Protein AF-A0A8S8ZCI0-F1 (afdb_monomer_lite)

Structure (mmCIF, N/CA/C/O backbone):
data_AF-A0A8S8ZCI0-F1
#
_entry.id   AF-A0A8S8ZCI0-F1
#
loop_
_atom_site.group_PDB
_atom_site.id
_atom_site.type_symbol
_atom_site.label_atom_id
_atom_site.label_alt_id
_atom_site.label_comp_id
_atom_site.label_asym_id
_atom_site.label_entity_id
_atom_site.label_seq_id
_atom_site.pdbx_PDB_ins_code
_atom_site.Cartn_x
_atom_site.Cartn_y
_atom_site.Cartn_z
_atom_site.occupancy
_atom_site.B_iso_or_equiv
_atom_site.auth_seq_id
_atom_site.auth_comp_id
_atom_site.auth_asym_id
_atom_site.auth_atom_id
_atom_site.pdbx_PDB_model_num
ATOM 1 N N . MET A 1 1 ? 3.256 -16.470 3.045 1.00 40.69 1 MET A N 1
ATOM 2 C CA . MET A 1 1 ? 3.733 -15.174 3.563 1.00 40.69 1 MET A CA 1
ATOM 3 C C . MET A 1 1 ? 3.996 -15.375 5.047 1.00 40.69 1 MET A C 1
ATOM 5 O O . MET A 1 1 ? 3.085 -15.778 5.756 1.00 40.69 1 MET A O 1
ATOM 9 N N . GLN A 1 2 ? 5.251 -15.298 5.483 1.00 34.28 2 GLN A N 1
ATOM 10 C CA . GLN A 1 2 ? 5.617 -15.607 6.865 1.00 34.28 2 GLN A CA 1
ATOM 11 C C . GLN A 1 2 ? 5.322 -14.373 7.716 1.00 34.28 2 GLN A C 1
ATOM 13 O O . GLN A 1 2 ? 5.978 -13.346 7.574 1.00 34.28 2 GLN A O 1
ATOM 18 N N . VAL A 1 3 ? 4.282 -14.450 8.542 1.00 52.06 3 VAL A N 1
ATOM 19 C CA . VAL A 1 3 ? 3.945 -13.390 9.492 1.00 52.06 3 VAL A CA 1
ATOM 20 C C . VAL A 1 3 ? 5.072 -13.344 10.528 1.00 52.06 3 VAL A C 1
ATOM 22 O O . VAL A 1 3 ? 5.312 -14.329 11.226 1.00 52.06 3 VAL A O 1
ATOM 25 N N . ASN A 1 4 ? 5.805 -12.233 10.604 1.00 58.22 4 ASN A N 1
ATOM 26 C CA . ASN A 1 4 ? 6.949 -12.058 11.511 1.00 58.22 4 ASN A CA 1
ATOM 27 C C . ASN A 1 4 ? 6.489 -11.797 12.959 1.00 58.22 4 ASN A C 1
ATOM 29 O O . ASN A 1 4 ? 6.774 -10.764 13.562 1.00 58.22 4 ASN A O 1
ATOM 33 N N . ILE A 1 5 ? 5.760 -12.754 13.535 1.00 60.78 5 ILE A N 1
ATOM 34 C CA . ILE A 1 5 ? 5.177 -12.659 14.883 1.00 60.78 5 ILE A CA 1
ATOM 35 C C . ILE A 1 5 ? 6.278 -12.563 15.959 1.00 60.78 5 ILE A C 1
ATOM 37 O O . ILE A 1 5 ? 6.067 -11.958 17.002 1.00 60.78 5 ILE A O 1
ATOM 41 N N . GLY A 1 6 ? 7.479 -13.092 15.696 1.00 65.12 6 GLY A N 1
ATOM 42 C CA . GLY A 1 6 ? 8.619 -13.032 16.622 1.00 65.12 6 GLY A CA 1
ATOM 43 C C . GLY A 1 6 ? 9.328 -11.673 16.715 1.00 65.12 6 GLY A C 1
ATOM 44 O O . GLY A 1 6 ? 10.152 -11.494 17.605 1.00 65.12 6 GLY A O 1
ATOM 45 N N . PHE A 1 7 ? 9.026 -10.721 15.824 1.00 79.38 7 PHE A N 1
ATOM 46 C CA . PHE A 1 7 ? 9.693 -9.412 15.777 1.00 79.38 7 PHE A CA 1
ATOM 47 C C . PHE A 1 7 ? 8.972 -8.350 16.620 1.00 79.38 7 PHE A C 1
ATOM 49 O O . PHE A 1 7 ? 9.598 -7.634 17.396 1.00 79.38 7 PHE A O 1
ATOM 56 N N . PHE A 1 8 ? 7.642 -8.280 16.526 1.00 78.50 8 PHE A N 1
ATOM 57 C CA . PHE A 1 8 ? 6.838 -7.268 17.225 1.00 78.50 8 PHE A CA 1
ATOM 58 C C . PHE A 1 8 ? 6.972 -7.252 18.758 1.00 78.50 8 PHE A C 1
ATOM 60 O O . PHE A 1 8 ? 6.969 -6.155 19.314 1.00 78.50 8 PHE A O 1
ATOM 67 N N . PRO A 1 9 ? 7.154 -8.389 19.463 1.00 81.06 9 PRO A N 1
ATOM 68 C CA . PRO A 1 9 ? 7.348 -8.388 20.914 1.00 81.06 9 PRO A CA 1
ATOM 69 C C . PRO A 1 9 ? 8.591 -7.629 21.397 1.00 81.06 9 PRO A C 1
ATOM 71 O O . PRO A 1 9 ? 8.674 -7.310 22.578 1.00 81.06 9 PRO A O 1
ATOM 74 N N . GLN A 1 10 ? 9.553 -7.335 20.515 1.00 84.00 10 GLN A N 1
ATOM 75 C CA . GLN A 1 10 ? 10.727 -6.522 20.853 1.00 84.00 10 GLN A CA 1
ATOM 76 C C . GLN A 1 10 ? 10.393 -5.031 21.023 1.00 84.00 10 GLN A C 1
ATOM 78 O O . GLN A 1 10 ? 11.196 -4.285 21.580 1.00 84.00 10 GLN A O 1
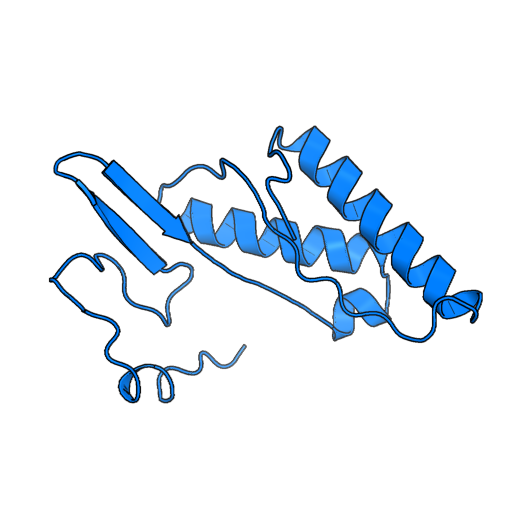ATOM 83 N N . TYR A 1 11 ? 9.221 -4.599 20.553 1.00 81.25 11 TYR A N 1
ATOM 84 C CA . TYR A 1 11 ? 8.751 -3.221 20.624 1.00 81.25 11 TYR A CA 1
ATOM 85 C C . TYR A 1 11 ? 7.587 -3.115 21.606 1.00 81.25 11 TYR A C 1
ATOM 87 O O . TYR A 1 11 ? 6.711 -3.982 21.637 1.00 81.25 11 TYR A O 1
ATOM 95 N N . ASP A 1 12 ? 7.535 -2.025 22.372 1.00 79.69 12 ASP A N 1
ATOM 96 C CA . ASP A 1 12 ? 6.356 -1.700 23.174 1.00 79.69 12 ASP A CA 1
ATOM 97 C C . ASP A 1 12 ? 5.212 -1.263 22.242 1.00 79.69 12 ASP A C 1
ATOM 99 O O . ASP A 1 12 ? 5.134 -0.120 21.792 1.00 79.69 12 ASP A O 1
ATOM 103 N N . HIS A 1 13 ? 4.361 -2.224 21.883 1.00 74.19 13 HIS A N 1
ATOM 104 C CA . HIS A 1 13 ? 3.294 -2.083 20.889 1.00 74.19 13 HIS A CA 1
ATOM 105 C C . HIS A 1 13 ? 1.898 -1.923 21.522 1.00 74.19 13 HIS A C 1
ATOM 107 O O . HIS A 1 13 ? 0.883 -1.907 20.817 1.00 74.19 13 HIS A O 1
ATOM 113 N N . GLU A 1 14 ? 1.834 -1.782 22.850 1.00 75.88 14 GLU A N 1
ATOM 114 C CA . GLU A 1 14 ? 0.589 -1.695 23.631 1.00 75.88 14 GLU A CA 1
ATOM 115 C C . GLU A 1 14 ? 0.459 -0.388 24.430 1.00 75.88 14 GLU A C 1
ATOM 117 O O . GLU A 1 14 ? -0.433 -0.257 25.275 1.00 75.88 14 GLU A O 1
ATOM 122 N N . VAL A 1 15 ? 1.306 0.606 24.137 1.00 70.38 15 VAL A N 1
ATOM 123 C CA . VAL A 1 15 ? 1.388 1.870 24.884 1.00 70.38 15 VAL A CA 1
ATOM 124 C C . VAL A 1 15 ? 0.001 2.487 25.120 1.00 70.38 15 VAL A C 1
ATOM 126 O O . VAL A 1 15 ? -0.746 2.828 24.198 1.00 70.38 15 VAL A O 1
ATOM 129 N N . GLY A 1 16 ? -0.353 2.641 26.398 1.00 73.12 16 GLY A N 1
ATOM 130 C CA . GLY A 1 16 ? -1.588 3.292 26.837 1.00 73.12 16 GLY A CA 1
ATOM 131 C C . GLY A 1 16 ? -2.883 2.498 26.613 1.00 73.12 16 GLY A C 1
ATOM 132 O O . GLY A 1 16 ? -3.954 3.103 26.690 1.00 73.12 16 GLY A O 1
ATOM 133 N N . ILE A 1 17 ? -2.819 1.185 26.334 1.00 71.06 17 ILE A N 1
ATOM 134 C CA . ILE A 1 17 ? -3.991 0.301 26.105 1.00 71.06 17 ILE A CA 1
ATOM 135 C C . ILE A 1 17 ? -4.877 0.814 24.950 1.00 71.06 17 ILE A C 1
ATOM 137 O O . ILE A 1 17 ? -6.096 0.628 24.909 1.00 71.06 17 ILE A O 1
ATOM 141 N N . ARG A 1 18 ? -4.269 1.527 23.997 1.00 84.50 18 ARG A N 1
ATOM 142 C CA . ARG A 1 18 ? -4.978 2.063 22.828 1.00 84.50 18 ARG A CA 1
ATOM 143 C C . ARG A 1 18 ? -4.958 1.099 21.649 1.00 84.50 18 ARG A C 1
ATOM 145 O O . ARG A 1 18 ? -5.772 1.261 20.750 1.00 84.50 18 ARG A O 1
ATOM 152 N N . THR A 1 19 ? -4.102 0.086 21.655 1.00 89.69 19 THR A N 1
ATOM 153 C CA . THR A 1 19 ? -4.048 -0.938 20.606 1.00 89.69 19 THR A CA 1
ATOM 154 C C . THR A 1 19 ? -5.131 -1.994 20.842 1.00 89.69 19 THR A C 1
ATOM 156 O O . THR A 1 19 ? -5.064 -2.757 21.801 1.00 89.69 19 THR A O 1
ATOM 159 N N . VAL A 1 20 ? -6.151 -2.024 19.982 1.00 91.19 20 VAL A N 1
ATOM 160 C CA . VAL A 1 20 ? -7.276 -2.976 20.031 1.00 91.19 20 VAL A CA 1
ATOM 161 C C . VAL A 1 20 ? -6.918 -4.274 19.308 1.00 91.19 20 VAL A C 1
ATOM 163 O O . VAL A 1 20 ? -7.142 -5.356 19.841 1.00 91.19 20 VAL A O 1
ATOM 166 N N . ILE A 1 21 ? -6.335 -4.158 18.111 1.00 91.81 21 ILE A N 1
ATOM 167 C CA . ILE A 1 21 ? -5.756 -5.280 17.363 1.00 91.81 21 ILE A CA 1
ATOM 168 C C . ILE A 1 21 ? -4.265 -5.001 17.227 1.00 91.81 21 ILE A C 1
ATOM 170 O O . ILE A 1 21 ? -3.875 -3.952 16.710 1.00 91.81 21 ILE A O 1
ATOM 174 N N . LYS A 1 22 ? -3.450 -5.924 17.741 1.00 90.56 22 LYS A N 1
ATOM 175 C CA . LYS A 1 22 ? -1.990 -5.802 17.785 1.00 90.56 22 LYS A CA 1
ATOM 176 C C . LYS A 1 22 ? -1.373 -5.991 16.389 1.00 90.56 22 LYS A C 1
ATOM 178 O O . LYS A 1 22 ? -2.011 -6.580 15.517 1.00 90.56 22 LYS A O 1
ATOM 183 N N . PRO A 1 23 ? -0.126 -5.547 16.169 1.00 88.00 23 PRO A N 1
ATOM 184 C CA . PRO A 1 23 ? 0.629 -5.921 14.978 1.00 88.00 23 PRO A CA 1
ATOM 185 C C . PRO A 1 23 ? 0.779 -7.444 14.853 1.00 88.00 23 PRO A C 1
ATOM 187 O O . PRO A 1 23 ? 0.837 -8.154 15.855 1.00 88.00 23 PRO A O 1
ATOM 190 N N . GLY A 1 24 ? 0.859 -7.946 13.619 1.00 84.62 24 GLY A N 1
ATOM 191 C CA . GLY A 1 24 ? 0.947 -9.386 13.332 1.00 84.62 24 GLY A CA 1
ATOM 192 C C . GLY A 1 24 ? -0.354 -10.026 12.834 1.00 84.62 24 GLY A C 1
ATOM 193 O O . GLY A 1 24 ? -0.370 -11.222 12.573 1.00 84.62 24 GLY A O 1
ATOM 194 N N . PHE A 1 25 ? -1.416 -9.242 12.657 1.00 88.00 25 PHE A N 1
ATOM 195 C CA . PHE A 1 25 ? -2.635 -9.642 11.947 1.00 88.00 25 PHE A CA 1
ATOM 196 C C . PHE A 1 25 ? -2.753 -8.894 10.607 1.00 88.00 25 PHE A C 1
ATOM 198 O O . PHE A 1 25 ? -1.822 -8.193 10.188 1.00 88.00 25 PHE A O 1
ATOM 205 N N . ASP A 1 26 ? -3.900 -9.028 9.936 1.00 91.38 26 ASP A N 1
ATOM 206 C CA . ASP A 1 26 ? -4.178 -8.364 8.658 1.00 91.38 26 ASP A CA 1
ATOM 207 C C . ASP A 1 26 ? -4.009 -6.847 8.755 1.00 91.38 26 ASP A C 1
ATOM 209 O O . ASP A 1 26 ? -3.372 -6.265 7.891 1.00 91.38 26 ASP A O 1
ATOM 213 N N . SER A 1 27 ? -4.454 -6.207 9.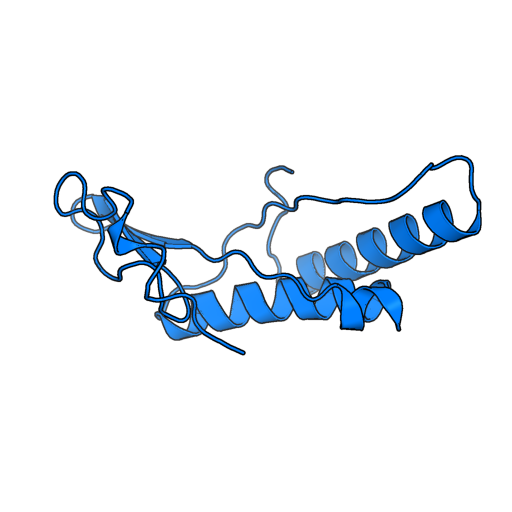838 1.00 94.56 27 SER A N 1
ATOM 214 C CA . SER A 1 27 ? -4.230 -4.781 10.106 1.00 94.56 27 SER A CA 1
ATOM 215 C C . SER A 1 27 ? -4.141 -4.522 11.612 1.00 94.56 27 SER A C 1
ATOM 217 O O . SER A 1 27 ? -4.690 -5.282 12.413 1.00 94.56 27 SER A O 1
ATOM 219 N N . SER A 1 28 ? -3.443 -3.454 12.008 1.00 94.44 28 SER A N 1
ATOM 220 C CA . SER A 1 28 ? -3.421 -3.000 13.407 1.00 94.44 28 SER A CA 1
ATOM 221 C C . SER A 1 28 ? -4.543 -1.997 13.643 1.00 94.44 28 SER A C 1
ATOM 223 O O . SER A 1 28 ? -4.762 -1.111 12.818 1.00 94.44 28 SER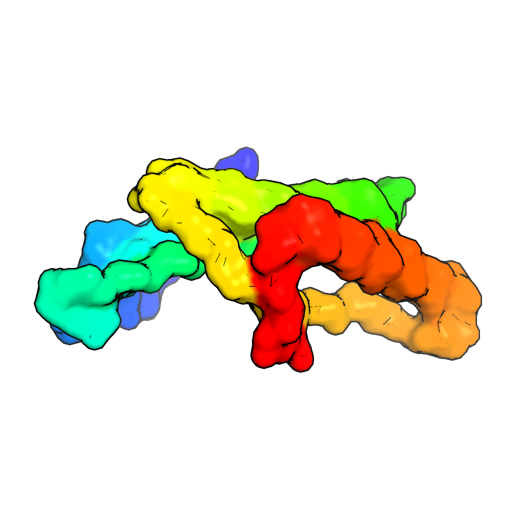 A O 1
ATOM 225 N N . VAL A 1 29 ? -5.226 -2.087 14.785 1.00 95.25 29 VAL A N 1
ATOM 226 C CA . VAL A 1 29 ? -6.333 -1.178 15.120 1.00 95.25 29 VAL A CA 1
ATOM 227 C C . VAL A 1 29 ? -6.026 -0.416 16.396 1.00 95.25 29 VAL A C 1
ATOM 229 O O . VAL A 1 29 ? -5.782 -1.011 17.444 1.00 95.25 29 VAL A O 1
ATOM 232 N N . LEU A 1 30 ? -6.091 0.908 16.314 1.00 94.62 30 LEU A N 1
ATOM 233 C CA . LEU A 1 30 ? -5.829 1.845 17.398 1.00 94.62 30 LEU A CA 1
ATOM 234 C C . LEU A 1 30 ? -7.115 2.568 17.805 1.00 94.62 30 LEU A C 1
ATOM 236 O O . LEU A 1 30 ? -7.906 2.989 16.965 1.00 94.62 30 LEU A O 1
ATOM 240 N N . ARG A 1 31 ? -7.309 2.777 19.103 1.00 93.81 31 ARG A N 1
ATOM 241 C CA . ARG A 1 31 ? -8.364 3.608 19.682 1.00 93.81 31 ARG A CA 1
ATOM 242 C C . ARG A 1 31 ? -7.864 5.047 19.807 1.00 93.81 31 ARG A C 1
ATOM 244 O O . ARG A 1 31 ? -6.939 5.324 20.567 1.00 93.81 31 ARG A O 1
ATOM 251 N N . LEU A 1 32 ? -8.515 5.972 19.105 1.00 91.38 32 LEU A N 1
ATOM 252 C CA . LEU A 1 32 ? -8.192 7.406 19.127 1.00 91.38 32 LEU A CA 1
ATOM 253 C C . LEU A 1 32 ? -9.001 8.191 20.174 1.00 91.38 32 LEU A C 1
ATOM 255 O O . LEU A 1 32 ? -8.641 9.305 20.542 1.00 91.38 32 LEU A O 1
ATOM 259 N N . GLY A 1 33 ? -10.102 7.619 20.657 1.00 87.94 33 GLY A N 1
ATOM 260 C CA . GLY A 1 33 ? -10.982 8.198 21.669 1.00 87.94 33 GLY A CA 1
ATOM 261 C C . GLY A 1 33 ? -12.087 7.209 22.033 1.00 87.94 33 GLY A C 1
ATOM 262 O O . GLY A 1 33 ? -12.033 6.051 21.631 1.00 87.94 33 GLY A O 1
ATOM 263 N N . GLN A 1 34 ? -13.109 7.650 22.765 1.00 86.06 34 GLN A N 1
ATOM 264 C CA . GLN A 1 34 ? -14.170 6.753 23.247 1.00 86.06 34 GLN A CA 1
ATOM 265 C C . GLN A 1 34 ? -14.920 6.023 22.115 1.00 86.06 34 GLN A C 1
ATOM 267 O O . GLN A 1 34 ? -15.273 4.861 22.271 1.00 86.06 34 GLN A O 1
ATOM 272 N N . TRP A 1 35 ? -15.105 6.685 20.968 1.00 87.00 35 TRP A N 1
ATOM 273 C CA . TRP A 1 35 ? -15.919 6.190 19.847 1.00 87.00 35 TRP A CA 1
ATOM 274 C C . TRP A 1 35 ? -15.194 6.232 18.498 1.00 87.00 35 TRP A C 1
ATOM 276 O O . TRP A 1 35 ? -15.826 6.159 17.449 1.00 87.00 35 TRP A O 1
ATOM 286 N N . LYS A 1 36 ? -13.868 6.413 18.507 1.00 92.56 36 LYS A N 1
ATOM 287 C CA . LYS A 1 36 ? -13.059 6.520 17.287 1.00 92.56 36 LYS A CA 1
ATOM 288 C C . LYS A 1 36 ? -11.960 5.473 17.295 1.00 92.56 36 LYS A C 1
ATOM 290 O O . LYS A 1 36 ? -11.169 5.412 18.239 1.00 92.56 36 LYS A O 1
ATOM 295 N N . ILE A 1 37 ? -11.907 4.699 16.221 1.00 94.75 37 ILE A N 1
ATOM 296 C CA . ILE A 1 37 ? -10.864 3.719 15.941 1.00 94.75 37 ILE A CA 1
ATOM 297 C C . ILE A 1 37 ? -10.196 4.046 14.609 1.00 94.75 37 ILE A C 1
ATOM 299 O O . ILE A 1 37 ? -10.794 4.688 13.747 1.00 94.75 37 ILE A O 1
ATOM 303 N N . LEU A 1 38 ? -8.957 3.604 14.460 1.00 95.75 38 LEU A N 1
ATOM 304 C CA . LEU A 1 38 ? -8.154 3.744 13.260 1.00 95.75 38 LEU A CA 1
ATOM 305 C C . LEU A 1 38 ? -7.541 2.384 12.943 1.00 95.75 38 LEU A C 1
ATOM 307 O O . LEU A 1 38 ? -6.846 1.824 13.784 1.00 95.75 38 LEU A O 1
ATOM 311 N N . SER A 1 39 ? -7.805 1.870 11.746 1.00 97.31 39 SER A N 1
ATOM 312 C CA . SER A 1 39 ? -7.169 0.664 11.216 1.00 97.31 39 SER A CA 1
ATOM 313 C C . SER A 1 39 ? -6.045 1.081 10.273 1.00 97.31 39 SER A C 1
ATOM 315 O O . SER A 1 39 ? -6.261 1.947 9.423 1.00 97.31 39 SER A O 1
ATOM 317 N N . VAL A 1 40 ? -4.852 0.515 10.449 1.00 96.31 40 VAL A N 1
ATOM 318 C CA . VAL A 1 40 ? -3.665 0.839 9.649 1.00 96.31 40 VAL A CA 1
ATOM 319 C C . VAL A 1 40 ? -2.936 -0.413 9.194 1.00 96.31 40 VAL A C 1
ATOM 321 O O . VAL A 1 40 ? -2.642 -1.322 9.979 1.00 96.31 40 VAL A O 1
ATOM 324 N N . LYS A 1 41 ? -2.566 -0.403 7.917 1.00 96.94 41 LYS A N 1
ATOM 325 C CA . LYS A 1 41 ? -1.737 -1.423 7.299 1.00 96.94 41 LYS A CA 1
ATOM 326 C C . LYS A 1 41 ? -0.794 -0.791 6.279 1.00 96.94 41 LYS A C 1
ATOM 328 O O . LYS A 1 41 ? -1.124 0.217 5.662 1.00 96.94 41 LYS A O 1
ATOM 333 N N . ILE A 1 42 ? 0.375 -1.402 6.139 1.00 95.50 42 ILE A N 1
ATOM 334 C CA . ILE A 1 42 ? 1.341 -1.163 5.076 1.00 95.50 42 ILE A CA 1
ATOM 335 C C . ILE A 1 42 ? 1.605 -2.502 4.390 1.00 95.50 42 ILE A C 1
ATOM 337 O O . ILE A 1 42 ? 1.809 -3.505 5.077 1.00 95.50 42 ILE A O 1
ATOM 341 N N . ASP A 1 43 ? 1.587 -2.507 3.061 1.00 96.81 43 ASP A N 1
ATOM 342 C CA . ASP A 1 43 ? 1.822 -3.690 2.234 1.00 96.81 43 ASP A CA 1
ATOM 343 C C . ASP A 1 43 ? 2.739 -3.342 1.060 1.00 96.81 43 ASP A C 1
ATOM 345 O O . ASP A 1 43 ? 2.827 -2.190 0.627 1.00 96.81 43 ASP A O 1
ATOM 349 N N . GLY A 1 44 ? 3.448 -4.350 0.556 1.00 95.75 44 GLY A N 1
ATOM 350 C CA . GLY A 1 44 ? 4.382 -4.204 -0.550 1.00 95.75 44 GLY A CA 1
ATOM 351 C C . GLY A 1 44 ? 4.777 -5.559 -1.126 1.00 95.75 44 GLY A C 1
ATOM 352 O O . GLY A 1 44 ? 5.021 -6.517 -0.392 1.00 95.75 44 GLY A O 1
ATOM 353 N N . ASN A 1 45 ? 4.863 -5.640 -2.451 1.00 96.56 45 ASN A N 1
ATOM 354 C CA . ASN A 1 45 ? 5.205 -6.861 -3.169 1.00 96.56 45 ASN A CA 1
ATOM 355 C C . ASN A 1 45 ? 6.231 -6.563 -4.274 1.00 96.56 45 ASN A C 1
ATOM 357 O O . ASN A 1 45 ? 5.863 -6.414 -5.441 1.00 96.56 45 ASN A O 1
ATOM 361 N N . PRO A 1 46 ? 7.534 -6.513 -3.937 1.00 95.38 46 PRO A N 1
ATOM 362 C CA . PRO A 1 46 ? 8.569 -6.129 -4.895 1.00 95.38 46 PRO A CA 1
ATOM 363 C C . PRO A 1 46 ? 8.671 -7.097 -6.077 1.00 95.38 46 PRO A C 1
ATOM 365 O O . PRO A 1 46 ? 9.040 -6.687 -7.168 1.00 95.38 46 PRO A O 1
ATOM 368 N N . LYS A 1 47 ? 8.310 -8.376 -5.894 1.00 97.19 47 LYS A N 1
ATOM 369 C CA . LYS A 1 47 ? 8.312 -9.358 -6.989 1.00 97.19 47 LYS A CA 1
ATOM 370 C C . LYS A 1 47 ? 7.229 -9.053 -8.016 1.00 97.19 47 LYS A C 1
ATOM 372 O O . LYS A 1 47 ? 7.488 -9.173 -9.205 1.00 97.19 47 LYS A O 1
ATOM 377 N N . HIS A 1 48 ? 6.036 -8.672 -7.562 1.00 97.38 48 HIS A N 1
ATOM 378 C CA . HIS A 1 48 ? 4.956 -8.300 -8.469 1.00 97.38 48 HIS A CA 1
ATOM 379 C C . HIS A 1 48 ? 5.278 -6.979 -9.175 1.00 97.38 48 HIS A C 1
ATOM 381 O O . HIS A 1 48 ? 5.205 -6.936 -10.397 1.00 97.38 48 HIS A O 1
ATOM 387 N N . CYS A 1 49 ? 5.753 -5.968 -8.434 1.00 96.94 49 CYS A N 1
ATOM 388 C CA . CYS A 1 49 ? 6.185 -4.689 -9.010 1.00 96.94 49 CYS A CA 1
ATOM 389 C C . CYS A 1 49 ? 7.337 -4.832 -10.014 1.00 96.94 49 CYS A C 1
ATOM 391 O O . CYS A 1 49 ? 7.423 -4.047 -10.948 1.00 96.94 49 CYS A O 1
ATOM 393 N N . TYR A 1 50 ? 8.214 -5.824 -9.836 1.00 96.38 50 TYR A N 1
ATOM 394 C CA . TYR A 1 50 ? 9.283 -6.115 -10.791 1.00 96.38 50 TYR A CA 1
ATOM 395 C C . TYR A 1 50 ? 8.763 -6.714 -12.107 1.00 96.38 50 TYR A C 1
ATOM 397 O O . TYR A 1 50 ? 9.331 -6.454 -13.160 1.00 96.38 50 TYR A O 1
ATOM 405 N N . ILE A 1 51 ? 7.708 -7.534 -12.053 1.00 97.75 51 ILE A N 1
ATOM 406 C CA . ILE A 1 51 ? 7.127 -8.176 -13.243 1.00 97.75 51 ILE A CA 1
ATOM 407 C C . ILE A 1 51 ? 6.262 -7.185 -14.027 1.00 97.75 51 ILE A C 1
ATOM 409 O O . ILE A 1 51 ? 6.350 -7.128 -15.250 1.00 97.75 51 ILE A O 1
ATOM 413 N N . ASP A 1 52 ? 5.420 -6.433 -13.320 1.00 98.31 52 ASP A N 1
ATOM 414 C CA . ASP A 1 52 ? 4.553 -5.404 -13.883 1.00 98.31 52 ASP A CA 1
ATOM 415 C C . ASP A 1 52 ? 4.450 -4.258 -12.862 1.00 98.31 52 ASP A C 1
ATOM 417 O O . ASP A 1 52 ? 3.827 -4.435 -11.809 1.00 98.31 52 ASP A O 1
ATOM 421 N N . PRO A 1 53 ? 5.065 -3.091 -13.116 1.00 98.25 53 PRO A N 1
ATOM 422 C CA . PRO A 1 53 ? 5.058 -1.990 -12.156 1.00 98.25 53 PRO A CA 1
ATOM 423 C C . PRO A 1 53 ? 3.656 -1.447 -11.880 1.00 98.25 53 PRO A C 1
ATOM 425 O O . PRO A 1 53 ? 3.320 -1.168 -10.727 1.00 98.25 53 PRO A O 1
ATOM 428 N N . ARG A 1 54 ? 2.808 -1.346 -12.909 1.00 98.62 54 ARG A N 1
ATOM 429 C CA . ARG A 1 54 ? 1.457 -0.795 -12.783 1.00 98.62 54 ARG A CA 1
ATOM 430 C C . ARG A 1 54 ? 0.574 -1.725 -11.964 1.00 98.62 54 ARG A C 1
ATOM 432 O O . ARG A 1 54 ? 0.004 -1.312 -10.951 1.00 98.62 54 ARG A O 1
ATOM 439 N N . GLN A 1 55 ? 0.485 -2.991 -12.370 1.00 98.50 55 GLN A N 1
ATOM 440 C CA . GLN A 1 55 ? -0.331 -3.995 -11.678 1.00 98.50 55 GLN A CA 1
ATOM 441 C C . GLN A 1 55 ? 0.254 -4.364 -10.315 1.00 98.50 55 GLN A C 1
ATOM 443 O O . GLN A 1 55 ? -0.491 -4.605 -9.364 1.00 98.50 55 GLN A O 1
ATOM 448 N N . GLY A 1 56 ? 1.579 -4.342 -10.184 1.00 98.25 56 GLY A N 1
ATOM 449 C CA . GLY A 1 56 ? 2.275 -4.522 -8.920 1.00 98.25 56 GLY A CA 1
ATOM 450 C C . GLY A 1 56 ? 1.904 -3.453 -7.902 1.00 98.25 56 GLY A C 1
ATOM 451 O O . GLY A 1 56 ? 1.495 -3.787 -6.786 1.00 98.25 56 GLY A O 1
ATOM 452 N N . ALA A 1 57 ? 1.980 -2.180 -8.290 1.00 98.25 57 ALA A N 1
ATOM 453 C CA . ALA A 1 57 ? 1.661 -1.067 -7.405 1.00 98.25 57 ALA A CA 1
ATOM 454 C C . ALA A 1 57 ? 0.162 -1.025 -7.046 1.00 98.25 57 ALA A C 1
ATOM 456 O O . ALA A 1 57 ? -0.178 -0.854 -5.870 1.00 98.25 57 ALA A O 1
ATOM 457 N N . ILE A 1 58 ? -0.730 -1.278 -8.016 1.00 98.44 58 ILE A N 1
ATOM 458 C CA . ILE A 1 58 ? -2.172 -1.454 -7.762 1.00 98.44 58 ILE A CA 1
ATOM 459 C C . ILE A 1 58 ? -2.400 -2.586 -6.761 1.00 98.44 58 ILE A C 1
ATOM 461 O O . ILE A 1 58 ? -3.090 -2.382 -5.767 1.00 98.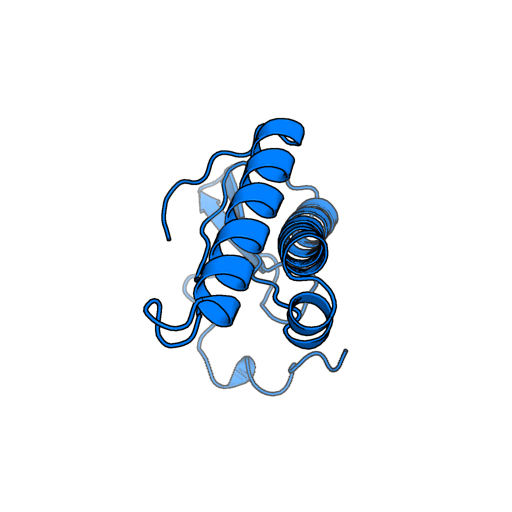44 58 ILE A O 1
ATOM 465 N N . GLY A 1 59 ? -1.785 -3.750 -6.978 1.00 98.31 59 GLY A N 1
ATOM 466 C CA . GLY A 1 59 ? -1.950 -4.915 -6.113 1.00 98.31 59 GLY A CA 1
ATOM 467 C C . GLY A 1 59 ? -1.492 -4.669 -4.674 1.00 98.31 59 GLY A C 1
ATOM 468 O O . GLY A 1 59 ? -2.154 -5.127 -3.745 1.00 98.31 59 GLY A O 1
ATOM 469 N N . CYS A 1 60 ? -0.412 -3.905 -4.466 1.00 98.06 60 CYS A N 1
ATOM 470 C CA . CYS A 1 60 ? 0.034 -3.520 -3.121 1.00 98.06 60 CYS A CA 1
ATOM 471 C C . CYS A 1 60 ? -0.997 -2.628 -2.416 1.00 98.06 60 CYS A C 1
ATOM 473 O O . CYS A 1 60 ? -1.327 -2.854 -1.251 1.00 98.06 60 CYS A O 1
ATOM 475 N N . PHE A 1 61 ? -1.526 -1.624 -3.119 1.00 98.12 61 PHE A N 1
ATOM 476 C CA . PHE A 1 61 ? -2.536 -0.735 -2.550 1.00 98.12 61 PHE A CA 1
ATOM 477 C C . PHE A 1 61 ? -3.865 -1.475 -2.307 1.00 98.12 61 PHE A C 1
ATOM 479 O O . PHE A 1 61 ? -4.493 -1.313 -1.260 1.00 98.12 61 PHE A O 1
ATOM 486 N N . GLU A 1 62 ? -4.262 -2.353 -3.225 1.00 98.00 62 GLU A N 1
ATOM 487 C CA . GLU A 1 62 ? -5.423 -3.228 -3.079 1.00 98.00 62 GLU A CA 1
ATOM 488 C C . GLU A 1 62 ? -5.294 -4.145 -1.853 1.00 98.00 62 GLU A C 1
ATOM 490 O O . GLU A 1 62 ? -6.245 -4.273 -1.079 1.00 98.00 62 GLU A O 1
ATOM 495 N N . GLU A 1 63 ? -4.122 -4.746 -1.629 1.00 98.25 63 GLU A N 1
ATOM 496 C CA . GLU A 1 63 ? -3.849 -5.571 -0.450 1.00 98.25 63 GLU A CA 1
ATOM 497 C C . GLU A 1 63 ? -3.993 -4.772 0.851 1.00 98.25 63 GLU A C 1
ATOM 499 O O . GLU A 1 63 ? -4.725 -5.210 1.744 1.00 98.25 63 GLU A O 1
ATOM 504 N N . ALA A 1 64 ? -3.431 -3.561 0.908 1.00 98.00 64 ALA A N 1
ATOM 505 C CA . ALA A 1 64 ? -3.590 -2.663 2.053 1.00 98.00 64 ALA A CA 1
ATOM 506 C C . ALA A 1 64 ? -5.060 -2.315 2.321 1.00 98.00 64 ALA A C 1
ATOM 508 O O . ALA A 1 64 ? -5.521 -2.373 3.466 1.00 98.00 64 ALA A O 1
ATOM 509 N N . CYS A 1 65 ? -5.832 -2.017 1.273 1.00 98.06 65 CYS A N 1
ATOM 510 C CA . CYS A 1 65 ? -7.266 -1.778 1.401 1.00 98.06 65 CYS A CA 1
ATOM 511 C C . CYS A 1 65 ? -8.016 -3.011 1.920 1.00 98.06 65 CYS A C 1
ATOM 513 O O . CYS A 1 65 ? -8.815 -2.878 2.851 1.00 98.06 65 CYS A O 1
ATOM 515 N N . ARG A 1 66 ? -7.762 -4.207 1.371 1.00 97.94 66 ARG A N 1
ATOM 516 C CA . ARG A 1 66 ? -8.412 -5.451 1.824 1.00 97.94 66 ARG A CA 1
ATOM 517 C C . ARG A 1 66 ? -8.101 -5.749 3.287 1.00 97.94 66 ARG A C 1
ATOM 519 O O . ARG A 1 66 ? -9.012 -6.059 4.049 1.00 97.94 66 ARG A O 1
ATOM 526 N N . ASN A 1 67 ? -6.850 -5.577 3.693 1.00 98.12 67 ASN A N 1
ATOM 527 C CA . ASN A 1 67 ? -6.408 -5.777 5.069 1.00 98.12 67 ASN A CA 1
ATOM 528 C C . ASN A 1 67 ? -7.114 -4.838 6.063 1.00 98.12 67 ASN A C 1
ATOM 530 O O . ASN A 1 67 ? -7.518 -5.260 7.150 1.00 98.12 67 ASN A O 1
ATOM 534 N N . VAL A 1 68 ? -7.331 -3.575 5.684 1.00 97.94 68 VAL A N 1
ATOM 535 C CA . VAL A 1 68 ? -8.150 -2.631 6.464 1.00 97.94 68 VAL A CA 1
ATOM 536 C C . VAL A 1 68 ? -9.606 -3.104 6.534 1.00 97.94 68 VAL A C 1
ATOM 538 O O . VAL A 1 68 ? -10.187 -3.142 7.624 1.00 97.94 68 VAL A O 1
ATOM 541 N N . VAL A 1 69 ? -10.181 -3.534 5.409 1.00 97.69 69 VAL A N 1
ATOM 542 C CA . VAL A 1 69 ? -11.564 -4.034 5.335 1.00 97.69 69 VAL A CA 1
ATOM 543 C C . VAL A 1 69 ? -11.780 -5.278 6.204 1.00 97.69 69 VAL A C 1
ATOM 545 O O . VAL A 1 69 ? -12.819 -5.372 6.857 1.00 97.69 69 VAL A O 1
ATOM 548 N N . CYS A 1 70 ? -10.798 -6.180 6.318 1.00 96.94 70 CYS A N 1
ATOM 549 C CA . CYS A 1 70 ? -10.863 -7.360 7.197 1.00 96.94 70 CYS A CA 1
ATOM 550 C C . CYS A 1 70 ? -11.108 -7.008 8.676 1.00 96.94 70 CYS A C 1
ATOM 552 O O . CYS A 1 70 ? -11.648 -7.818 9.426 1.00 96.94 70 CYS A O 1
ATOM 554 N N . THR A 1 71 ? -10.765 -5.788 9.102 1.00 95.69 71 THR A N 1
ATOM 555 C CA . THR A 1 71 ? -11.031 -5.297 10.468 1.00 95.69 71 THR A CA 1
ATOM 556 C C . THR A 1 71 ? -12.396 -4.619 10.636 1.00 95.69 71 THR A C 1
ATOM 558 O O . THR A 1 71 ? -12.700 -4.112 11.714 1.00 95.69 71 THR A O 1
ATOM 561 N N . GLY A 1 72 ? -13.219 -4.584 9.582 1.00 95.06 72 GLY A N 1
ATOM 562 C CA . GLY A 1 72 ? -14.500 -3.872 9.547 1.00 95.06 72 GLY A CA 1
ATOM 563 C C . GLY A 1 72 ? -14.375 -2.362 9.313 1.00 95.06 72 GLY A C 1
ATOM 564 O O . GLY A 1 72 ? -15.370 -1.647 9.405 1.00 95.06 72 GLY A O 1
ATOM 565 N N . ALA A 1 73 ? -13.170 -1.863 9.025 1.00 96.75 73 ALA A N 1
ATOM 566 C CA . ALA A 1 73 ? -12.928 -0.459 8.715 1.00 96.75 73 ALA A CA 1
ATOM 567 C C . ALA A 1 73 ? -13.077 -0.176 7.211 1.00 96.75 73 ALA A C 1
ATOM 569 O O . ALA A 1 73 ? -12.914 -1.053 6.367 1.00 96.75 73 ALA A O 1
ATOM 570 N N . THR A 1 74 ? -13.352 1.080 6.868 1.00 97.44 74 THR A N 1
ATOM 571 C CA . THR A 1 74 ? -13.380 1.559 5.480 1.00 97.44 74 THR A CA 1
ATOM 572 C C . THR A 1 74 ? -12.080 2.309 5.177 1.00 97.44 74 THR A C 1
ATOM 574 O O . THR A 1 74 ? -11.694 3.158 5.984 1.00 97.44 74 THR A O 1
ATOM 577 N N . PRO A 1 75 ? -11.384 2.036 4.057 1.00 97.62 75 PRO A N 1
ATOM 578 C CA . PRO A 1 75 ? -10.238 2.839 3.634 1.00 97.62 75 PRO A CA 1
ATOM 579 C C . PRO A 1 75 ? -10.636 4.307 3.417 1.00 97.62 75 PRO A C 1
ATOM 581 O O . PRO A 1 75 ? -11.569 4.588 2.674 1.00 97.62 75 PRO A O 1
ATOM 584 N N . MET A 1 76 ? -9.935 5.240 4.069 1.00 97.19 76 MET A N 1
ATOM 585 C CA . MET A 1 76 ? -10.266 6.681 4.049 1.00 97.19 76 MET A CA 1
ATOM 586 C C . MET A 1 76 ? -9.155 7.570 3.479 1.00 97.19 76 MET A C 1
ATOM 588 O O . MET A 1 76 ? -9.393 8.734 3.168 1.00 97.19 76 MET A O 1
ATOM 592 N N . GLY A 1 77 ? -7.936 7.051 3.368 1.00 97.62 77 GLY A N 1
ATOM 593 C CA . GLY A 1 77 ? -6.782 7.770 2.845 1.00 97.62 77 GLY A CA 1
ATOM 594 C C . GLY A 1 77 ? -5.582 6.841 2.752 1.00 97.62 77 GLY A C 1
ATOM 595 O O . GLY A 1 77 ? -5.529 5.828 3.455 1.00 97.62 77 GLY A O 1
ATOM 596 N N . LYS A 1 78 ? -4.632 7.185 1.884 1.00 97.31 78 LYS A N 1
ATOM 597 C CA . LYS A 1 78 ? -3.375 6.451 1.727 1.00 97.31 78 LYS A CA 1
ATOM 598 C C . LYS A 1 78 ? -2.169 7.369 1.880 1.00 97.31 78 LYS A C 1
ATOM 600 O O . LYS A 1 78 ? -2.230 8.546 1.524 1.00 97.31 78 LYS A O 1
ATOM 605 N N . VAL A 1 79 ? -1.074 6.779 2.333 1.00 97.25 79 VAL A N 1
ATOM 606 C CA . VAL A 1 79 ? 0.280 7.294 2.129 1.00 97.25 79 VAL A CA 1
ATOM 607 C C . VAL A 1 79 ? 1.060 6.266 1.320 1.00 97.25 79 VAL A C 1
ATOM 609 O O . VAL A 1 79 ? 0.768 5.072 1.423 1.00 97.25 79 VAL A O 1
ATOM 612 N N . ASP A 1 80 ? 2.012 6.705 0.509 1.00 95.06 80 ASP A N 1
ATOM 613 C CA . ASP A 1 80 ? 2.905 5.812 -0.233 1.00 95.06 80 ASP A CA 1
ATOM 614 C C . ASP A 1 80 ? 4.369 6.104 0.082 1.00 95.06 80 ASP A C 1
ATOM 616 O O . ASP A 1 80 ? 4.725 7.216 0.425 1.00 95.06 80 ASP A O 1
ATOM 620 N N . HIS A 1 81 ? 5.215 5.079 0.019 1.00 95.00 81 HIS A N 1
ATOM 621 C CA . HIS A 1 81 ? 6.654 5.209 0.221 1.00 95.00 81 HIS A CA 1
ATOM 622 C C . HIS A 1 81 ? 7.358 4.588 -0.982 1.00 95.00 81 HIS A C 1
ATOM 624 O O . HIS A 1 81 ? 7.579 3.377 -1.050 1.00 95.00 81 HIS A O 1
ATOM 630 N N . LEU A 1 82 ? 7.628 5.427 -1.976 1.00 94.31 82 LEU A N 1
ATOM 631 C CA . LEU A 1 82 ? 8.093 5.021 -3.295 1.00 94.31 82 LEU A CA 1
ATOM 632 C C . LEU A 1 82 ? 9.616 4.925 -3.343 1.00 94.31 82 LEU A C 1
ATOM 634 O O . LEU A 1 82 ? 10.322 5.895 -3.082 1.00 94.31 82 LEU A O 1
ATOM 638 N N . GLN A 1 83 ? 10.127 3.747 -3.697 1.00 94.38 83 GLN A N 1
ATOM 639 C CA . GLN A 1 83 ? 11.560 3.458 -3.715 1.00 94.38 83 GLN A CA 1
ATOM 640 C C . GLN A 1 83 ? 11.970 2.973 -5.107 1.00 94.38 83 GLN A C 1
ATOM 642 O O . GLN A 1 83 ? 11.790 1.805 -5.442 1.00 94.38 83 GLN A O 1
ATOM 647 N N . PHE A 1 84 ? 12.527 3.883 -5.906 1.00 96.75 84 PHE A N 1
ATOM 648 C CA . PHE A 1 84 ? 13.000 3.623 -7.268 1.00 96.75 84 PHE A CA 1
ATOM 649 C C . PHE A 1 84 ? 14.499 3.929 -7.394 1.00 96.75 84 PHE A C 1
ATOM 651 O O . PHE A 1 84 ? 15.092 4.552 -6.513 1.00 96.75 84 PHE A O 1
ATOM 658 N N . GLY A 1 85 ? 15.120 3.436 -8.470 1.00 96.25 85 GLY A N 1
ATOM 659 C CA . GLY A 1 85 ? 16.535 3.669 -8.777 1.00 96.25 85 GLY A CA 1
ATOM 660 C C . GLY A 1 85 ? 16.822 5.080 -9.310 1.00 96.25 85 GLY A C 1
ATOM 661 O O . GLY A 1 85 ? 16.065 6.017 -9.071 1.00 96.25 85 GLY A O 1
ATOM 662 N N . ASN A 1 86 ? 17.912 5.228 -10.070 1.00 97.44 86 ASN A N 1
ATOM 663 C CA . ASN A 1 86 ? 18.276 6.509 -10.680 1.00 97.44 86 ASN A CA 1
ATOM 664 C C . ASN A 1 86 ? 17.196 6.976 -11.684 1.00 97.44 86 ASN A C 1
ATOM 666 O O . ASN A 1 86 ? 16.966 6.267 -12.661 1.00 97.44 86 ASN A O 1
ATOM 670 N N . PRO A 1 87 ? 16.573 8.157 -11.508 1.00 95.19 87 PRO A N 1
ATOM 671 C CA . PRO A 1 87 ? 15.553 8.661 -12.430 1.00 95.19 87 PRO A CA 1
ATOM 672 C C . PRO A 1 87 ? 16.089 9.061 -13.814 1.00 95.19 87 PRO A C 1
ATOM 674 O O . PRO A 1 87 ? 15.292 9.268 -14.723 1.00 95.19 87 PRO A O 1
ATOM 677 N N . GLU A 1 88 ? 17.407 9.193 -13.995 1.00 97.62 88 GLU A N 1
ATOM 678 C CA . GLU A 1 88 ? 18.003 9.439 -15.319 1.00 97.62 88 GLU A CA 1
ATOM 679 C C . GLU A 1 88 ? 18.034 8.181 -16.200 1.00 97.62 88 GLU A C 1
ATOM 681 O O . GLU A 1 88 ? 18.222 8.287 -17.412 1.00 97.62 88 GLU A O 1
ATOM 686 N N . ASP A 1 89 ? 17.848 6.997 -15.608 1.00 98.50 89 ASP A N 1
ATOM 687 C CA . ASP A 1 89 ? 17.686 5.752 -16.351 1.00 98.50 89 ASP A CA 1
ATOM 688 C C . ASP A 1 89 ? 16.249 5.672 -16.907 1.00 98.50 89 ASP A C 1
ATOM 690 O O . ASP A 1 89 ? 15.291 5.635 -16.123 1.00 98.50 89 ASP A O 1
ATOM 694 N N . PRO A 1 90 ? 16.062 5.631 -18.241 1.00 98.38 90 PRO A N 1
ATOM 695 C CA . PRO A 1 90 ? 14.734 5.596 -18.845 1.00 98.38 90 PRO A CA 1
ATOM 696 C C . PRO A 1 90 ? 13.873 4.404 -18.406 1.00 98.38 90 PRO A C 1
ATOM 698 O O . PRO A 1 90 ? 12.653 4.548 -18.316 1.00 98.38 90 PRO A O 1
ATOM 701 N N . GLU A 1 91 ? 14.470 3.243 -18.120 1.00 97.94 91 GLU A N 1
ATOM 702 C CA . GLU A 1 91 ? 13.734 2.050 -17.678 1.00 97.94 91 GLU A CA 1
ATOM 703 C C . GLU A 1 91 ? 13.214 2.227 -16.244 1.00 97.94 91 GLU A C 1
ATOM 705 O O . GLU A 1 91 ? 12.057 1.920 -15.934 1.00 97.94 91 GLU A O 1
ATOM 710 N N . ILE A 1 92 ? 14.043 2.802 -15.370 1.00 98.19 92 ILE A N 1
ATOM 711 C CA . ILE A 1 92 ? 13.650 3.122 -13.996 1.00 98.19 92 ILE A CA 1
ATOM 712 C C . ILE A 1 92 ? 12.576 4.206 -13.978 1.00 98.19 92 ILE A C 1
ATOM 714 O O . ILE A 1 92 ? 11.591 4.085 -13.245 1.00 98.19 92 ILE A O 1
ATOM 718 N N . PHE A 1 93 ? 12.732 5.248 -14.795 1.00 98.31 93 PHE A N 1
ATOM 719 C CA . PHE A 1 93 ? 11.741 6.313 -14.889 1.00 98.31 93 PHE A CA 1
ATOM 720 C C . PHE A 1 93 ? 10.404 5.798 -15.434 1.00 98.31 93 PHE A C 1
ATOM 722 O O . PHE A 1 93 ? 9.351 6.148 -14.902 1.00 98.31 93 PHE A O 1
ATOM 729 N N . TRP A 1 94 ? 10.431 4.909 -16.433 1.00 98.38 94 TRP A N 1
ATOM 730 C CA . TRP A 1 94 ? 9.231 4.227 -16.922 1.00 98.38 94 TRP A CA 1
ATOM 731 C C . TRP A 1 94 ? 8.545 3.419 -15.810 1.00 98.38 94 TRP A C 1
ATOM 733 O O . TRP A 1 94 ? 7.346 3.570 -15.590 1.00 98.38 94 TRP A O 1
ATOM 743 N N . THR A 1 95 ? 9.313 2.642 -15.040 1.00 98.38 95 THR A N 1
ATOM 744 C CA . THR A 1 95 ? 8.802 1.850 -13.905 1.00 98.38 95 THR A CA 1
ATOM 745 C C . THR A 1 95 ? 8.131 2.738 -12.847 1.00 98.38 95 THR A C 1
ATOM 747 O O . THR A 1 95 ? 7.057 2.407 -12.334 1.00 98.38 95 THR A O 1
ATOM 750 N N . PHE A 1 96 ? 8.745 3.882 -12.530 1.00 98.25 96 PHE A N 1
ATOM 751 C CA . PHE A 1 96 ? 8.181 4.890 -11.631 1.00 98.25 96 PHE A CA 1
ATOM 752 C C . PHE A 1 96 ? 6.854 5.445 -12.163 1.00 98.25 96 PHE A C 1
ATOM 754 O O . PHE A 1 96 ? 5.859 5.447 -11.435 1.00 98.25 96 PHE A O 1
ATOM 761 N N . MET A 1 97 ? 6.822 5.864 -13.431 1.00 98.50 97 MET A N 1
ATOM 762 C CA . MET A 1 97 ? 5.627 6.422 -14.067 1.00 98.50 97 MET A CA 1
ATOM 763 C C . MET A 1 97 ? 4.467 5.423 -14.086 1.00 98.50 97 MET A C 1
ATOM 765 O O . MET A 1 97 ? 3.378 5.752 -13.619 1.00 98.50 97 MET A O 1
ATOM 769 N N . GLU A 1 98 ? 4.703 4.186 -14.527 1.00 98.62 98 GLU A N 1
ATOM 770 C CA . GLU A 1 98 ? 3.678 3.135 -14.547 1.00 98.62 98 GLU A CA 1
ATOM 771 C C . GLU A 1 98 ? 3.115 2.848 -13.149 1.00 98.62 98 GLU A C 1
ATOM 773 O O . GLU A 1 98 ? 1.901 2.708 -12.973 1.00 98.62 98 GLU A O 1
ATOM 778 N N . SER A 1 99 ? 3.985 2.819 -12.136 1.00 98.44 99 SER A N 1
ATOM 779 C CA . SER A 1 99 ? 3.573 2.614 -10.745 1.00 98.44 99 SER A CA 1
ATOM 780 C C . SER A 1 99 ? 2.683 3.758 -10.248 1.00 98.44 99 SER A C 1
ATOM 782 O O . SER A 1 99 ? 1.622 3.501 -9.676 1.00 98.44 99 SER A O 1
ATOM 784 N N . ILE A 1 100 ? 3.092 5.014 -10.482 1.00 98.06 100 ILE A N 1
ATOM 785 C CA . ILE A 1 100 ? 2.347 6.222 -10.088 1.00 98.06 100 ILE A CA 1
ATOM 786 C C . ILE A 1 100 ? 0.982 6.274 -10.764 1.00 98.06 100 ILE A C 1
ATOM 788 O O . ILE A 1 100 ? -0.026 6.531 -10.098 1.00 98.06 100 ILE A O 1
ATOM 792 N N . GLU A 1 101 ? 0.928 6.047 -12.074 1.00 98.50 101 GLU A N 1
ATOM 793 C CA . GLU A 1 101 ? -0.333 6.091 -12.802 1.00 98.50 101 GLU A CA 1
ATOM 794 C C . GLU A 1 101 ? -1.279 4.986 -12.322 1.00 98.50 101 GLU A C 1
ATOM 796 O O . GLU A 1 101 ? -2.442 5.267 -12.028 1.00 98.50 101 GLU A O 1
ATOM 801 N N . GLY A 1 102 ? -0.769 3.764 -12.128 1.00 98.31 102 GLY A N 1
ATOM 802 C CA . GLY A 1 102 ? -1.548 2.645 -11.600 1.00 98.31 102 GLY A CA 1
ATOM 803 C C . GLY A 1 102 ? -2.178 2.944 -10.238 1.00 98.31 102 GLY A C 1
ATOM 804 O O . GLY A 1 102 ? -3.399 2.838 -10.080 1.00 98.31 102 GLY A O 1
ATOM 805 N N . ILE A 1 103 ? -1.381 3.375 -9.252 1.00 97.44 103 ILE A N 1
ATOM 806 C CA . ILE A 1 103 ? -1.918 3.700 -7.917 1.00 97.44 103 ILE A CA 1
ATOM 807 C C . ILE A 1 103 ? -2.841 4.920 -7.944 1.00 97.44 103 ILE A C 1
ATOM 809 O O . ILE A 1 103 ? -3.750 5.005 -7.119 1.00 97.44 103 ILE A O 1
ATOM 813 N N . THR A 1 104 ? -2.635 5.855 -8.876 1.00 98.25 104 THR A N 1
ATOM 814 C CA . THR A 1 104 ? -3.486 7.041 -9.034 1.00 98.25 104 THR A CA 1
ATOM 815 C C . THR A 1 104 ? -4.854 6.667 -9.589 1.00 98.25 104 THR A C 1
ATOM 817 O O . THR A 1 104 ? -5.874 7.117 -9.059 1.00 98.25 104 THR A O 1
ATOM 820 N N . ASP A 1 105 ? -4.898 5.834 -10.625 1.00 98.38 105 ASP A N 1
ATOM 821 C CA . ASP A 1 105 ? -6.147 5.362 -11.221 1.00 98.38 105 ASP A CA 1
ATOM 822 C C . ASP A 1 105 ? -6.948 4.530 -10.218 1.00 98.38 105 ASP A C 1
ATOM 824 O O . ASP A 1 105 ? -8.153 4.740 -10.048 1.00 98.38 105 ASP A O 1
ATOM 828 N N . PHE A 1 106 ? -6.272 3.660 -9.466 1.00 98.06 106 PHE A N 1
ATOM 829 C CA . PHE A 1 106 ? -6.921 2.859 -8.434 1.00 98.06 106 PHE A CA 1
ATOM 830 C C . PHE A 1 106 ? -7.403 3.702 -7.239 1.00 98.06 106 PHE A C 1
ATOM 832 O O . PHE A 1 106 ? -8.510 3.496 -6.739 1.00 98.06 106 PHE A O 1
ATOM 839 N N . ALA A 1 107 ? -6.639 4.719 -6.825 1.00 98.12 107 ALA A N 1
ATOM 840 C CA . ALA A 1 107 ? -7.062 5.678 -5.799 1.00 98.12 107 ALA A CA 1
ATOM 841 C C . ALA A 1 107 ? -8.325 6.448 -6.203 1.00 98.12 107 ALA A C 1
ATOM 843 O O . ALA A 1 107 ? -9.248 6.582 -5.395 1.00 98.12 107 ALA A O 1
ATOM 844 N N . LYS A 1 108 ? -8.400 6.907 -7.459 1.00 98.25 108 LYS A N 1
ATOM 845 C CA . LYS A 1 108 ? -9.606 7.544 -8.009 1.00 98.25 108 LYS A CA 1
ATOM 846 C C . LYS A 1 108 ? -10.785 6.575 -8.029 1.00 98.25 108 LYS A C 1
ATOM 848 O O . LYS A 1 108 ? -11.870 6.949 -7.599 1.00 98.25 108 LYS A O 1
ATOM 853 N N . PHE A 1 109 ? -10.569 5.338 -8.477 1.00 98.00 109 PHE A N 1
ATOM 854 C CA . PHE A 1 109 ? -11.606 4.305 -8.509 1.00 98.00 109 PHE A CA 1
ATOM 855 C C . PHE A 1 109 ? -12.206 4.038 -7.119 1.00 98.00 109 PHE A C 1
ATOM 857 O O . PHE A 1 109 ? -13.427 3.986 -6.974 1.00 98.00 109 PHE A O 1
ATOM 864 N N . LEU A 1 110 ? -11.365 3.929 -6.087 1.00 97.25 110 LEU A N 1
ATOM 865 C CA . LEU A 1 110 ? -11.815 3.705 -4.711 1.00 97.25 110 LEU A CA 1
ATOM 866 C C . LEU A 1 110 ? -12.301 4.974 -3.991 1.00 97.25 110 LEU A C 1
ATOM 868 O O . LEU A 1 110 ? -12.816 4.871 -2.880 1.00 97.25 110 LEU A O 1
ATOM 872 N N . ASN A 1 111 ? -12.143 6.160 -4.588 1.00 97.69 111 ASN A N 1
ATOM 873 C CA . ASN A 1 111 ? -12.310 7.455 -3.917 1.00 97.69 111 ASN A CA 1
ATOM 874 C C . ASN A 1 111 ? -11.468 7.584 -2.630 1.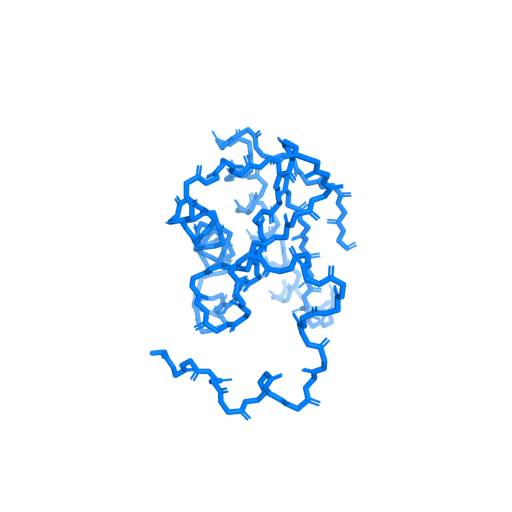00 97.69 111 ASN A C 1
ATOM 876 O O . ASN A 1 111 ? -11.913 8.158 -1.635 1.00 97.69 111 ASN A O 1
ATOM 880 N N . VAL A 1 112 ? -10.239 7.060 -2.648 1.00 98.19 112 VAL A N 1
ATOM 881 C CA . VAL A 1 112 ? -9.305 7.118 -1.514 1.00 98.19 112 VAL A CA 1
ATOM 882 C C . VAL A 1 112 ? -8.201 8.133 -1.825 1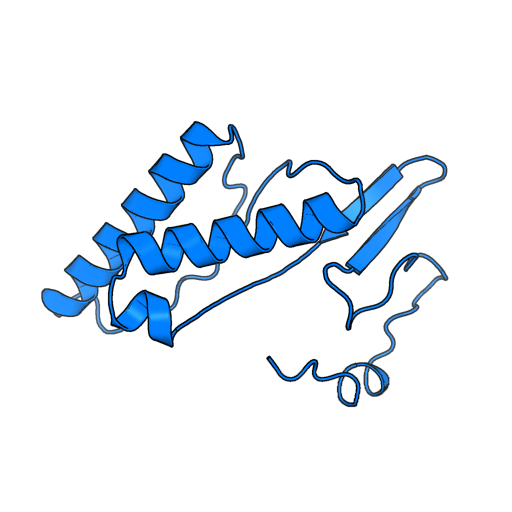.00 98.19 112 VAL A C 1
ATOM 884 O O . VAL A 1 112 ? -7.371 7.876 -2.698 1.00 98.19 112 VAL A O 1
ATOM 887 N N . PRO A 1 113 ? -8.149 9.289 -1.141 1.00 97.81 113 PRO A N 1
ATOM 888 C CA . PRO A 1 113 ? -7.154 10.314 -1.428 1.00 97.81 113 PRO A CA 1
ATOM 889 C C . PRO A 1 113 ? -5.751 9.895 -0.978 1.00 97.81 113 PRO A C 1
ATOM 891 O O . PRO A 1 113 ? -5.572 9.257 0.063 1.00 97.81 113 PRO A O 1
ATOM 894 N N . CYS A 1 114 ? -4.740 10.330 -1.733 1.00 97.19 114 CYS A N 1
ATOM 895 C CA . CYS A 1 114 ? -3.369 10.364 -1.237 1.00 97.19 114 CYS A CA 1
ATOM 896 C C . CYS A 1 114 ? -3.206 11.567 -0.298 1.00 97.19 114 CYS A C 1
ATOM 898 O O . CYS A 1 114 ? -3.492 12.695 -0.700 1.00 97.19 114 CYS A O 1
ATOM 900 N N . VAL A 1 115 ? -2.783 11.326 0.944 1.00 97.19 115 VAL A N 1
ATOM 901 C CA . VAL A 1 115 ? -2.645 12.364 1.987 1.00 97.19 115 VAL A CA 1
ATOM 902 C C . VAL A 1 115 ? -1.189 12.660 2.359 1.00 97.19 115 VAL A C 1
ATOM 904 O O . VAL A 1 115 ? -0.936 13.495 3.224 1.00 97.19 115 VAL A O 1
ATOM 907 N N . GLY A 1 116 ? -0.237 11.997 1.706 1.00 95.31 116 GLY A N 1
ATOM 908 C CA . GLY A 1 116 ? 1.198 12.182 1.894 1.00 95.31 116 GLY A CA 1
ATOM 909 C C . GLY A 1 116 ? 1.990 11.010 1.322 1.00 95.31 116 GLY A C 1
ATOM 910 O O . GLY A 1 116 ? 1.402 10.049 0.826 1.00 95.31 116 GLY A O 1
ATOM 911 N N . GLY A 1 117 ? 3.309 11.091 1.425 1.00 90.44 117 GLY A N 1
ATOM 912 C CA . GLY A 1 117 ? 4.243 10.058 0.992 1.00 90.44 117 GLY A CA 1
ATOM 913 C C . GLY A 1 117 ? 5.675 10.551 1.046 1.00 90.44 117 GLY A C 1
ATOM 914 O O . GLY A 1 117 ? 5.856 11.766 0.801 1.00 90.44 117 GLY A O 1
#

Secondary structure (DSSP, 8-state):
----TTTGGGS---GGG-EEE-TTSSSEEEEEETTEEEEE-----HHHHHH-HHHHHHHHHHHHHHHHHHTTPPP--EE-----S-TTSHHHHHHHHHHHHHHHHHHHHHT--EEE-

pLDDT: mean 91.93, std 11.58, range [34.28, 98.62]

Sequence (117 aa):
MQVNIGFFPQYDHEVGIRTVIKPGFDSSVLRLGQWKILSVKIDGNPKHCYIDPRQGAIGCFEEACRNVVCTGATPMGKVDHLQFGNPEDPEIFWTFMESIEGITDFAKFLNVPCVGG

Radius of gyration: 16.14 Å; chains: 1; bounding box: 34×28×46 Å

Foldseek 3Di:
DDQPPVPQVVDPQCPPVQWPATRRALWTKGHPDDPDIDTFDFFADVPQLVVPLLVRLLVRVVSRQVSCVVVVHHQAADEDDDDFDDCVPPVRVVSVVSNVVNVVVSCVVSVHYYPYD